Protein AF-A0A519BSH9-F1 (afdb_monomer)

Sequence (122 aa):
MEKGRSFLLLSRYLFLIILGIPNLYLFYLILTPLTVYPVLWILNSIYGANLLANNIIFVENVYTKIIPACVGGAAYYLLTILNLTTPMSIKKRIKSLIFLFSTFFAINIARIVLFVVLFTQG

Secondary structure (DSSP, 8-state):
--HHHHHHHHHHHHHHHHHHTTTTHHHHHHHHHHHHHHHHHHHHHHH--EEEGGGEEEETTEEEE--HHHHTHHHHHHHHHHHHHS---HHHHHHHHHHHHHHHHHHHHHHHHHHHHHHHH-

Foldseek 3Di:
DPVVVVVLVVVLVVVLVVLPPCPLVVLCVPQVVVQLVVLQVVQCVPFVWDQDPQQWIDGPNDTDHCDPVLSVSVVLSVQLNVLSPDDDDPVVSVVSNVVVVVVVSVVSSVVVNVVVVVVNVD

Mean predicted aligned error: 6.29 Å

pLDDT: mean 87.96, std 8.42, range [47.09, 96.44]

Radius of gyration: 18.63 Å; Cα contacts (8 Å, |Δi|>4): 88; chains: 1; bounding box: 45×19×58 Å

Structure (mmCIF, N/CA/C/O backbone):
data_AF-A0A519BSH9-F1
#
_entry.id   AF-A0A519BSH9-F1
#
loop_
_atom_site.group_PDB
_atom_site.id
_atom_site.type_symbol
_atom_site.label_atom_id
_atom_site.label_alt_id
_atom_site.label_comp_id
_atom_site.label_asym_id
_atom_site.label_entity_id
_atom_site.label_seq_id
_atom_site.pdbx_PDB_ins_code
_atom_site.Cartn_x
_atom_site.Cartn_y
_atom_site.Cartn_z
_atom_site.occupancy
_atom_site.B_iso_or_equiv
_atom_site.auth_seq_id
_atom_site.auth_comp_id
_atom_site.auth_asym_id
_atom_site.auth_atom_id
_atom_site.pdbx_PDB_model_num
ATOM 1 N N . MET A 1 1 ? -23.002 -1.505 35.691 1.00 47.09 1 MET A N 1
ATOM 2 C CA . MET A 1 1 ? -21.858 -0.886 34.976 1.00 47.09 1 MET A CA 1
ATOM 3 C C . MET A 1 1 ? -21.347 -1.780 33.832 1.00 47.09 1 MET A C 1
ATOM 5 O O . MET A 1 1 ? -20.147 -1.938 33.664 1.00 47.09 1 MET A O 1
ATOM 9 N N . GLU A 1 2 ? -22.241 -2.357 33.018 1.00 55.72 2 GLU A N 1
ATOM 10 C CA . GLU A 1 2 ? -21.877 -3.437 32.074 1.00 55.72 2 GLU A CA 1
ATOM 11 C C . GLU A 1 2 ? -22.203 -3.100 30.604 1.00 55.72 2 GLU A C 1
ATOM 13 O O . GLU A 1 2 ? -21.471 -3.478 29.693 1.00 55.72 2 GLU A O 1
ATOM 18 N N . LYS A 1 3 ? -23.231 -2.268 30.362 1.00 55.22 3 LYS A N 1
ATOM 19 C CA . LYS A 1 3 ? -23.696 -1.894 29.010 1.00 55.22 3 LYS A CA 1
ATOM 20 C C . LYS A 1 3 ? -22.629 -1.215 28.139 1.00 55.22 3 LYS A C 1
ATOM 22 O O . LYS A 1 3 ? -22.578 -1.464 26.938 1.00 55.22 3 LYS A O 1
ATOM 27 N N . GLY A 1 4 ? -21.756 -0.391 28.727 1.00 62.25 4 GLY A N 1
ATOM 28 C CA . GLY A 1 4 ? -20.739 0.356 27.975 1.00 62.25 4 GLY A CA 1
ATOM 29 C C . GLY A 1 4 ? -19.640 -0.525 27.371 1.00 62.25 4 GLY A C 1
ATOM 30 O O . GLY A 1 4 ? -19.121 -0.212 26.302 1.00 62.25 4 GLY A O 1
ATOM 31 N N . ARG A 1 5 ? -19.308 -1.654 28.014 1.00 68.44 5 ARG A N 1
ATOM 32 C CA . ARG A 1 5 ? -18.240 -2.556 27.552 1.00 68.44 5 ARG A CA 1
ATOM 33 C C . ARG A 1 5 ? -18.732 -3.461 26.425 1.00 68.44 5 ARG A C 1
ATOM 35 O O . ARG A 1 5 ? -18.038 -3.607 25.422 1.00 68.44 5 ARG A O 1
ATOM 42 N N . SER A 1 6 ? -19.954 -3.976 26.551 1.00 72.25 6 SER A N 1
ATOM 43 C CA . SER A 1 6 ? -20.598 -4.789 25.515 1.00 72.25 6 SER A CA 1
ATOM 44 C C . SER A 1 6 ? -20.875 -3.983 24.247 1.00 72.25 6 SER A C 1
ATOM 46 O O . SER A 1 6 ? -20.600 -4.469 23.156 1.00 72.25 6 SER A O 1
ATOM 48 N N . PHE A 1 7 ? -21.318 -2.725 24.368 1.00 77.44 7 PHE A N 1
ATOM 49 C CA . PHE A 1 7 ? -21.528 -1.847 23.209 1.00 77.44 7 PHE A CA 1
ATOM 50 C C . PHE A 1 7 ? -20.224 -1.544 22.451 1.00 77.44 7 PHE A C 1
ATOM 52 O O . PHE A 1 7 ? -20.199 -1.537 21.222 1.00 77.44 7 PHE A O 1
ATOM 59 N N . LEU A 1 8 ? -19.119 -1.351 23.179 1.00 76.56 8 LEU A N 1
ATOM 60 C CA . LEU A 1 8 ? -17.802 -1.083 22.596 1.00 76.56 8 LEU A CA 1
ATOM 61 C C . LEU A 1 8 ? -17.199 -2.318 21.905 1.00 76.56 8 LEU A C 1
ATOM 63 O O . LEU A 1 8 ? -16.468 -2.186 20.925 1.00 76.56 8 LEU A O 1
ATOM 67 N N . LEU A 1 9 ? -17.526 -3.520 22.386 1.00 78.31 9 LEU A N 1
ATOM 68 C CA . LEU A 1 9 ? -17.202 -4.771 21.698 1.00 78.31 9 LEU A CA 1
ATOM 69 C C . LEU A 1 9 ? -18.072 -4.956 20.450 1.00 78.31 9 LEU A C 1
ATOM 71 O O . LEU A 1 9 ? -17.540 -5.265 19.387 1.00 78.31 9 LEU A O 1
ATOM 75 N N . LEU A 1 10 ? -19.382 -4.712 20.551 1.00 82.88 10 LEU A N 1
ATOM 76 C CA . LEU A 1 10 ? -20.315 -4.873 19.434 1.00 82.88 10 LEU A CA 1
ATOM 77 C C . LEU A 1 10 ? -19.960 -3.948 18.261 1.00 82.88 10 LEU A C 1
ATOM 79 O O . LEU A 1 10 ? -19.883 -4.402 17.122 1.00 82.88 10 LEU A O 1
ATOM 83 N N . SER A 1 11 ? -19.663 -2.673 18.539 1.00 80.62 11 SER A N 1
ATOM 84 C CA . SER A 1 11 ? -19.278 -1.696 17.511 1.00 80.62 11 SER A CA 1
ATOM 85 C C . SER A 1 11 ? -17.979 -2.072 16.797 1.00 80.62 11 SER A C 1
ATOM 87 O O . SER A 1 11 ? -17.860 -1.884 15.588 1.00 80.62 11 SER A O 1
ATOM 89 N N . ARG A 1 12 ? -17.022 -2.667 17.516 1.00 78.62 12 ARG A N 1
ATOM 90 C CA . ARG A 1 12 ? -15.758 -3.157 16.956 1.00 78.62 12 ARG A CA 1
ATOM 91 C C . ARG A 1 12 ? -15.977 -4.286 15.953 1.00 78.62 12 ARG A C 1
ATOM 93 O O . ARG A 1 12 ? -15.392 -4.253 14.874 1.00 78.62 12 ARG A O 1
ATOM 100 N N . TYR A 1 13 ? -16.805 -5.269 16.300 1.00 83.31 13 TYR A N 1
ATOM 101 C CA . TYR A 1 13 ? -17.092 -6.401 15.416 1.00 83.31 13 TYR A CA 1
ATOM 102 C C . TYR A 1 13 ? -17.960 -5.993 14.223 1.00 83.31 13 TYR A C 1
ATOM 104 O O . TYR A 1 13 ? -17.663 -6.399 13.104 1.00 83.31 13 TYR A O 1
ATOM 112 N N . LEU A 1 14 ? -18.953 -5.121 14.426 1.00 84.62 14 LEU A N 1
ATOM 113 C CA . LEU A 1 14 ? -19.725 -4.518 13.332 1.00 84.62 14 LEU A CA 1
ATOM 114 C C . LEU A 1 14 ? -18.820 -3.772 12.350 1.00 84.62 14 LEU A C 1
ATOM 116 O O . LEU A 1 14 ? -18.937 -3.966 11.144 1.00 84.62 14 LEU A O 1
ATOM 120 N N . PHE A 1 15 ? -17.876 -2.974 12.854 1.00 82.62 15 PHE A N 1
ATOM 121 C CA . PHE A 1 15 ? -16.921 -2.274 12.002 1.00 82.62 15 PHE A CA 1
ATOM 122 C C . PHE A 1 15 ? -16.030 -3.242 11.213 1.00 82.62 15 PHE A C 1
ATOM 124 O O . PHE A 1 15 ? -15.793 -3.012 10.034 1.00 82.62 15 PHE A O 1
ATOM 131 N N . LEU A 1 16 ? -15.574 -4.345 11.819 1.00 81.31 16 LEU A N 1
ATOM 132 C CA . LEU A 1 16 ? -14.792 -5.373 11.120 1.00 81.31 16 LEU A CA 1
ATOM 133 C C . LEU A 1 16 ? -15.599 -6.080 10.022 1.00 81.31 16 LEU A C 1
ATOM 135 O O . LEU A 1 16 ? -15.064 -6.321 8.944 1.00 81.31 16 LEU A O 1
ATOM 139 N N . ILE A 1 17 ? -16.880 -6.367 10.267 1.00 82.12 17 ILE A N 1
ATOM 140 C CA . ILE A 1 17 ? -17.779 -6.951 9.260 1.00 82.12 17 ILE A CA 1
ATOM 141 C C . ILE A 1 17 ? -17.973 -5.968 8.104 1.00 82.12 17 ILE A C 1
ATOM 143 O O . ILE A 1 17 ? -17.785 -6.344 6.950 1.00 82.12 17 ILE A O 1
ATOM 147 N N . ILE A 1 18 ? -18.266 -4.699 8.405 1.00 81.38 18 ILE A N 1
ATOM 148 C CA . ILE A 1 18 ? -18.420 -3.647 7.391 1.00 81.38 18 ILE A CA 1
ATOM 149 C C . ILE A 1 18 ? -17.125 -3.456 6.599 1.00 81.38 18 ILE A C 1
ATOM 151 O O . ILE A 1 18 ? -17.190 -3.287 5.389 1.00 81.38 18 ILE A O 1
ATOM 155 N N . LEU A 1 19 ? -15.958 -3.531 7.245 1.00 81.19 19 LEU A N 1
ATOM 156 C CA . LEU A 1 19 ? -14.653 -3.487 6.580 1.00 81.19 19 LEU A CA 1
ATOM 157 C C . LEU A 1 19 ? -14.432 -4.708 5.667 1.00 81.19 19 LEU A C 1
ATOM 159 O O . LEU A 1 19 ? -13.746 -4.603 4.655 1.00 81.19 19 LEU A O 1
ATOM 163 N N . GLY A 1 20 ? -14.999 -5.866 6.015 1.00 76.38 20 GLY A N 1
ATOM 164 C CA . GLY A 1 20 ? -14.928 -7.096 5.225 1.00 76.38 20 GLY A CA 1
ATOM 165 C C . GLY A 1 20 ? -15.812 -7.109 3.977 1.00 76.38 20 GLY A C 1
ATOM 166 O O . GLY A 1 20 ? -15.417 -7.719 2.988 1.00 76.38 20 GLY A O 1
ATOM 167 N N . I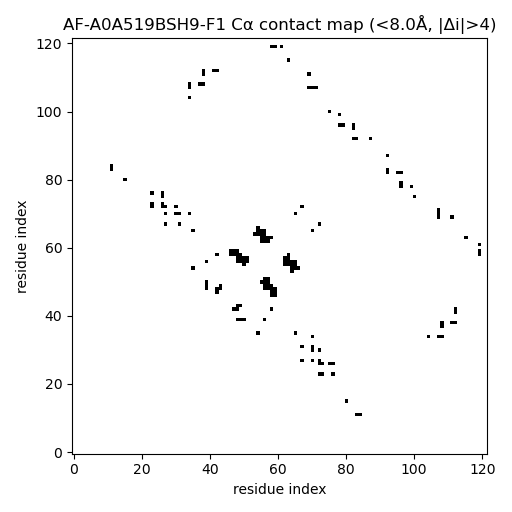LE A 1 21 ? -16.951 -6.404 3.974 1.00 78.88 21 ILE A N 1
ATOM 168 C CA . ILE A 1 21 ? -17.892 -6.358 2.832 1.00 78.88 21 ILE A CA 1
ATOM 169 C C . ILE A 1 21 ? -17.238 -5.839 1.535 1.00 78.88 21 ILE A C 1
ATOM 171 O O . ILE A 1 21 ? -17.296 -6.539 0.525 1.00 78.88 21 ILE A O 1
ATOM 175 N N . PRO A 1 22 ? -16.590 -4.658 1.515 1.00 77.38 22 PRO A N 1
ATOM 176 C CA . PRO A 1 22 ? -15.875 -4.179 0.338 1.00 77.38 22 PRO A CA 1
ATOM 177 C C . PRO A 1 22 ? -14.528 -4.895 0.131 1.00 77.38 22 PRO A C 1
ATOM 179 O O . PRO A 1 22 ? -13.860 -4.666 -0.879 1.00 77.38 22 PRO A O 1
ATOM 182 N N . ASN A 1 23 ? -14.132 -5.772 1.063 1.00 77.69 23 ASN A N 1
ATOM 183 C CA . ASN A 1 23 ? -12.936 -6.605 1.005 1.00 77.69 23 ASN A CA 1
ATOM 184 C C . ASN A 1 23 ? -11.672 -5.775 0.665 1.00 77.69 23 ASN A C 1
ATOM 186 O O . ASN A 1 23 ? -11.499 -4.633 1.098 1.00 77.69 23 ASN A O 1
ATOM 190 N N . LEU A 1 24 ? -10.777 -6.340 -0.139 1.00 85.06 24 LEU A N 1
ATOM 191 C CA . LEU A 1 24 ? -9.526 -5.742 -0.588 1.00 85.06 24 LEU A CA 1
ATOM 192 C C . LEU A 1 24 ? -9.710 -4.580 -1.575 1.00 85.06 24 LEU A C 1
ATOM 194 O O . LEU A 1 24 ? -8.746 -3.869 -1.856 1.00 85.06 24 LEU A O 1
ATOM 198 N N . TYR A 1 25 ? -10.912 -4.381 -2.127 1.00 87.38 25 TYR A N 1
ATOM 199 C CA . TYR A 1 25 ? -11.130 -3.433 -3.221 1.00 87.38 25 TYR A CA 1
ATOM 200 C C . TYR A 1 25 ? -10.805 -1.993 -2.813 1.00 87.38 25 TYR A C 1
ATOM 202 O O . TYR A 1 25 ? -10.077 -1.310 -3.529 1.00 87.38 25 TYR A O 1
ATOM 210 N N . LEU A 1 26 ? -11.257 -1.552 -1.632 1.00 85.88 26 LEU A N 1
ATOM 211 C CA . LEU A 1 26 ? -10.953 -0.206 -1.121 1.00 85.88 26 LEU A CA 1
ATOM 212 C C . LEU A 1 26 ? -9.449 0.014 -0.942 1.00 85.88 26 LEU A C 1
ATOM 214 O O . LEU A 1 26 ? -8.925 1.076 -1.277 1.00 85.88 26 LEU A O 1
ATOM 218 N N . PHE A 1 27 ? -8.753 -1.009 -0.445 1.00 88.88 27 PHE A N 1
ATOM 219 C CA . PHE A 1 27 ? -7.307 -0.971 -0.274 1.00 88.88 27 PHE A CA 1
ATOM 220 C C . PHE A 1 27 ? -6.613 -0.841 -1.626 1.00 88.88 27 PHE A C 1
ATOM 222 O O . PHE A 1 27 ? -5.766 0.031 -1.785 1.00 88.88 27 PHE A O 1
ATOM 229 N N . TYR A 1 28 ? -7.005 -1.631 -2.626 1.00 89.94 28 TYR A N 1
ATOM 230 C CA . TYR A 1 28 ? -6.427 -1.526 -3.964 1.00 89.94 28 TYR A CA 1
ATOM 231 C C . TYR A 1 28 ? -6.755 -0.207 -4.659 1.00 89.94 28 TYR A C 1
ATOM 233 O O . TYR A 1 28 ? -5.877 0.350 -5.313 1.00 89.94 28 TYR A O 1
ATOM 241 N N . LEU A 1 29 ? -7.959 0.333 -4.488 1.00 90.38 29 LEU A N 1
ATOM 242 C CA . LEU A 1 29 ? -8.352 1.604 -5.092 1.00 90.38 29 LEU A CA 1
ATOM 243 C C . LEU A 1 29 ? -7.466 2.765 -4.616 1.00 90.38 29 LEU A C 1
ATOM 245 O O . LEU A 1 29 ? -7.068 3.601 -5.423 1.00 90.38 29 LEU A O 1
ATOM 249 N N . ILE A 1 30 ? -7.112 2.792 -3.329 1.00 91.31 30 ILE A N 1
ATOM 250 C CA . ILE A 1 30 ? -6.300 3.868 -2.741 1.00 91.31 30 ILE A CA 1
ATOM 251 C C . ILE A 1 30 ? -4.798 3.584 -2.883 1.00 91.31 30 ILE A C 1
ATOM 253 O O . ILE A 1 30 ? -4.023 4.466 -3.248 1.00 91.31 30 ILE A O 1
ATOM 257 N N . LEU A 1 31 ? -4.362 2.355 -2.602 1.00 92.69 31 LEU A N 1
ATOM 258 C CA . LEU A 1 31 ? -2.938 2.022 -2.521 1.00 92.69 31 LEU A CA 1
ATOM 259 C C . LEU A 1 31 ? -2.293 1.806 -3.886 1.00 92.69 31 LEU A C 1
ATOM 261 O O . LEU A 1 31 ? -1.083 1.978 -4.003 1.00 92.69 31 LEU A O 1
ATOM 265 N N . THR A 1 32 ? -3.058 1.443 -4.918 1.00 92.25 32 THR A N 1
ATOM 266 C CA . THR A 1 32 ? -2.501 1.268 -6.268 1.00 92.25 32 THR A CA 1
ATOM 267 C C . THR A 1 32 ? -1.926 2.573 -6.811 1.00 92.25 32 THR A C 1
ATOM 269 O O . THR A 1 32 ? -0.726 2.585 -7.083 1.00 92.25 32 THR A O 1
ATOM 272 N N . PRO A 1 33 ? -2.683 3.687 -6.917 1.00 91.75 33 PRO A N 1
ATOM 273 C CA . PRO A 1 33 ? -2.101 4.946 -7.380 1.00 91.75 33 PRO A CA 1
ATOM 274 C C . PRO A 1 33 ? -0.988 5.418 -6.440 1.00 91.75 33 PRO A C 1
ATOM 276 O O . PRO A 1 33 ? 0.063 5.857 -6.903 1.00 91.75 33 PRO A O 1
ATOM 279 N N . LEU A 1 34 ? -1.167 5.234 -5.127 1.00 93.50 34 LEU A N 1
ATOM 280 C CA . LEU A 1 34 ? -0.157 5.606 -4.142 1.00 93.50 34 LEU A CA 1
ATOM 281 C C . LEU A 1 34 ? 1.137 4.794 -4.286 1.00 93.50 34 LEU A C 1
ATOM 283 O O . LEU A 1 34 ? 2.183 5.284 -3.905 1.00 93.50 34 LEU A O 1
ATOM 287 N N . THR A 1 35 ? 1.102 3.584 -4.842 1.00 94.12 35 THR A N 1
ATOM 288 C CA . THR A 1 35 ? 2.302 2.766 -5.084 1.00 94.12 35 THR A CA 1
ATOM 289 C C . THR A 1 35 ? 2.904 3.057 -6.459 1.00 94.12 35 THR A C 1
ATOM 291 O O . THR A 1 35 ? 4.120 3.180 -6.583 1.00 94.12 35 THR A O 1
ATOM 294 N N . VAL A 1 36 ? 2.069 3.194 -7.494 1.00 93.50 36 VAL A N 1
ATOM 295 C CA . VAL A 1 36 ? 2.505 3.383 -8.888 1.00 93.50 36 VAL A CA 1
ATOM 296 C C . VAL A 1 36 ? 3.245 4.707 -9.068 1.00 93.50 36 VAL A C 1
ATOM 298 O O . VAL A 1 36 ? 4.340 4.706 -9.627 1.00 93.50 36 VAL A O 1
ATOM 301 N N . TYR A 1 37 ? 2.695 5.825 -8.583 1.00 93.38 37 TYR A N 1
ATOM 302 C CA . TYR A 1 37 ? 3.300 7.140 -8.822 1.00 93.38 37 TYR A CA 1
ATOM 303 C C . TYR A 1 37 ? 4.661 7.328 -8.136 1.00 93.38 37 TYR A C 1
ATOM 305 O O . TYR A 1 37 ? 5.580 7.799 -8.803 1.00 93.38 37 TYR A O 1
ATOM 313 N N . PRO A 1 38 ? 4.862 6.943 -6.862 1.00 94.12 38 PRO A N 1
ATOM 314 C CA . PRO A 1 38 ? 6.175 7.056 -6.230 1.00 94.12 38 PRO A CA 1
ATOM 315 C C . PRO A 1 38 ? 7.217 6.134 -6.852 1.00 94.12 38 PRO A C 1
ATOM 317 O O . PRO A 1 38 ? 8.352 6.556 -7.045 1.00 94.12 38 PRO A O 1
ATOM 320 N N . VAL A 1 39 ? 6.839 4.903 -7.217 1.00 94.25 39 VAL A N 1
ATOM 321 C CA . VAL A 1 39 ? 7.747 3.993 -7.932 1.00 94.25 39 VAL A CA 1
ATOM 322 C C . VAL A 1 39 ? 8.139 4.586 -9.284 1.00 94.25 39 VAL A C 1
ATOM 324 O O . VAL A 1 39 ? 9.324 4.623 -9.604 1.00 94.25 39 VAL A O 1
ATOM 327 N N . LEU A 1 40 ? 7.171 5.096 -10.051 1.00 93.62 40 LEU A N 1
ATOM 328 C CA . LEU A 1 40 ? 7.435 5.772 -11.319 1.00 93.62 40 LEU A CA 1
ATOM 329 C C . LEU A 1 40 ? 8.360 6.974 -11.127 1.00 93.62 40 LEU A C 1
ATOM 331 O O . LEU A 1 40 ? 9.297 7.134 -11.895 1.00 93.62 40 LEU A O 1
ATOM 335 N N . TRP A 1 41 ? 8.125 7.804 -10.111 1.00 94.25 41 TRP A N 1
ATOM 336 C CA . TRP A 1 41 ? 8.955 8.974 -9.832 1.00 94.25 41 TRP A CA 1
ATOM 337 C C . TRP A 1 41 ? 10.415 8.588 -9.547 1.00 94.25 41 TRP A C 1
ATOM 339 O O . TRP A 1 41 ? 11.329 9.196 -10.108 1.00 94.25 41 TRP A O 1
ATOM 349 N N . ILE A 1 42 ? 10.639 7.538 -8.747 1.00 93.94 42 ILE A N 1
ATOM 350 C CA . ILE A 1 42 ? 11.984 7.015 -8.463 1.00 93.94 42 ILE A CA 1
ATOM 351 C C . ILE A 1 42 ? 12.629 6.463 -9.738 1.00 93.94 42 ILE A C 1
ATOM 353 O O . ILE A 1 42 ? 13.739 6.857 -10.083 1.00 93.94 42 ILE A O 1
ATOM 357 N N . LEU A 1 43 ? 11.937 5.579 -10.462 1.00 91.50 43 LEU A N 1
ATOM 358 C CA . LEU A 1 43 ? 12.486 4.939 -11.661 1.00 91.50 43 LEU A CA 1
ATOM 359 C C . LEU A 1 43 ? 12.712 5.934 -12.806 1.00 91.50 43 LEU A 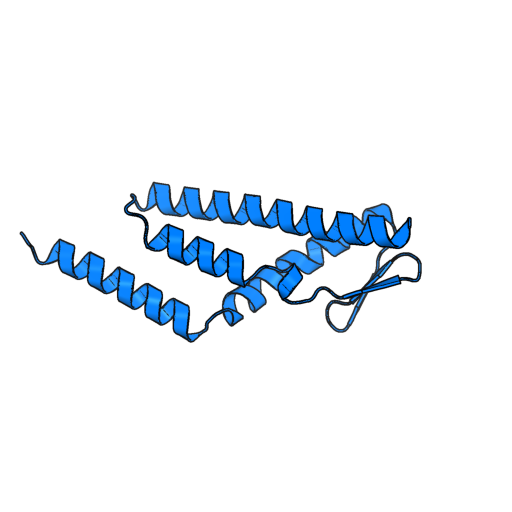C 1
ATOM 361 O O . LEU A 1 43 ? 13.683 5.800 -13.544 1.00 91.50 43 LEU A O 1
ATOM 365 N N . ASN A 1 44 ? 11.862 6.953 -12.939 1.00 93.31 44 ASN A N 1
ATOM 366 C CA . ASN A 1 44 ? 12.040 8.017 -13.924 1.00 93.31 44 ASN A CA 1
ATOM 367 C C . ASN A 1 44 ? 13.296 8.838 -13.628 1.00 93.31 44 ASN A C 1
ATOM 369 O O . ASN A 1 44 ? 14.079 9.119 -14.529 1.00 93.31 44 ASN A O 1
ATOM 373 N N . SER A 1 45 ? 13.539 9.136 -12.351 1.00 90.88 45 SER A N 1
ATOM 374 C CA . SER A 1 45 ? 14.711 9.909 -11.929 1.00 90.88 45 SER A CA 1
ATOM 375 C C . SER A 1 45 ? 16.041 9.178 -12.152 1.00 90.88 45 SER A C 1
ATOM 377 O O . SER A 1 45 ? 17.068 9.838 -12.273 1.00 90.88 45 SER A O 1
ATOM 379 N N . ILE A 1 46 ? 16.040 7.839 -12.194 1.00 89.88 46 ILE A N 1
ATOM 380 C CA . ILE A 1 46 ? 17.263 7.028 -12.335 1.00 89.88 46 ILE A CA 1
ATOM 381 C C . ILE A 1 46 ? 17.463 6.534 -13.779 1.00 89.88 46 ILE A C 1
ATOM 383 O O . ILE A 1 46 ? 18.578 6.590 -14.285 1.00 89.88 46 ILE A O 1
ATOM 387 N N . TYR A 1 47 ? 16.396 6.074 -14.441 1.00 88.56 47 TYR A N 1
ATOM 388 C CA . TYR A 1 47 ? 16.456 5.346 -15.720 1.00 88.56 47 TYR A CA 1
ATOM 389 C C . TYR A 1 47 ? 15.558 5.935 -16.823 1.00 88.56 47 TYR A C 1
ATOM 391 O O . TYR A 1 47 ? 15.390 5.321 -17.875 1.00 88.56 47 TYR A O 1
ATOM 399 N N . GLY A 1 48 ? 14.916 7.088 -16.598 1.00 89.12 48 GLY A N 1
ATOM 400 C CA . GLY A 1 48 ? 14.005 7.685 -17.586 1.00 89.12 48 GLY A CA 1
ATOM 401 C C . GLY A 1 48 ? 12.741 6.853 -17.845 1.00 89.12 48 GLY A C 1
ATOM 402 O O . GLY A 1 48 ? 12.239 6.796 -18.968 1.00 89.12 48 GLY A O 1
ATOM 403 N N . ALA A 1 49 ? 12.253 6.156 -16.815 1.00 90.56 49 ALA A N 1
ATOM 404 C CA . ALA A 1 49 ? 11.055 5.331 -16.865 1.00 90.56 49 ALA A CA 1
ATOM 405 C C . ALA A 1 49 ? 9.790 6.098 -17.286 1.00 90.56 49 ALA A C 1
ATOM 407 O O . ALA A 1 49 ? 9.498 7.179 -16.774 1.00 90.56 49 ALA A O 1
ATOM 408 N N . ASN A 1 50 ? 8.972 5.466 -18.130 1.00 90.38 50 ASN A N 1
ATOM 409 C CA . ASN A 1 50 ? 7.691 6.007 -18.583 1.00 90.38 50 ASN A CA 1
ATOM 410 C C . ASN A 1 50 ? 6.516 5.134 -18.136 1.00 90.38 50 ASN A C 1
ATOM 412 O O . ASN A 1 50 ? 6.599 3.904 -18.136 1.00 90.38 50 ASN A O 1
ATOM 416 N N . LEU A 1 51 ? 5.399 5.772 -17.782 1.00 90.81 51 LEU A N 1
ATOM 417 C CA . LEU A 1 51 ? 4.156 5.075 -17.463 1.00 90.81 51 LEU A CA 1
ATOM 418 C C . LEU A 1 51 ? 3.347 4.849 -18.739 1.00 90.81 51 LEU A C 1
ATOM 420 O O . LEU A 1 51 ? 2.899 5.791 -19.388 1.00 90.81 51 LEU A O 1
ATOM 424 N N . LEU A 1 52 ? 3.136 3.583 -19.063 1.00 89.56 52 LEU A N 1
ATOM 425 C CA . LEU A 1 52 ? 2.207 3.123 -20.081 1.00 89.56 52 LEU A CA 1
ATOM 426 C C . LEU A 1 52 ? 0.842 2.818 -19.445 1.00 89.56 52 LEU A C 1
ATOM 428 O O . LEU A 1 52 ? 0.677 2.780 -18.221 1.00 89.56 52 LEU A O 1
ATOM 432 N N . ALA A 1 53 ? -0.163 2.577 -20.286 1.00 86.25 53 ALA A N 1
ATOM 433 C CA . ALA A 1 53 ? -1.502 2.231 -19.824 1.00 86.25 53 ALA A CA 1
ATOM 434 C C . ALA A 1 53 ? -1.495 1.000 -18.893 1.00 86.25 53 ALA A C 1
ATOM 436 O O . ALA A 1 53 ? -0.678 0.089 -19.026 1.00 86.25 53 ALA A O 1
ATOM 437 N N . ASN A 1 54 ? -2.470 0.947 -17.982 1.00 84.25 54 ASN A N 1
ATOM 438 C CA . ASN A 1 54 ? -2.743 -0.224 -17.143 1.00 84.25 54 ASN A CA 1
ATOM 439 C C . ASN A 1 54 ? -1.618 -0.592 -16.142 1.00 84.25 54 ASN A C 1
ATOM 441 O O . ASN A 1 54 ? -1.359 -1.774 -15.902 1.00 84.25 54 ASN A O 1
ATOM 445 N N . ASN A 1 55 ? -0.975 0.422 -15.543 1.00 89.50 55 ASN A N 1
ATOM 446 C CA . ASN A 1 55 ? 0.104 0.293 -14.547 1.00 89.50 55 ASN A CA 1
ATOM 447 C C . ASN A 1 55 ? 1.348 -0.449 -15.066 1.00 89.50 55 ASN A C 1
ATOM 449 O O . ASN A 1 55 ? 2.010 -1.175 -14.316 1.00 89.50 55 ASN A O 1
ATOM 453 N N . ILE A 1 56 ? 1.642 -0.292 -16.356 1.00 89.44 56 ILE A N 1
ATOM 454 C CA . ILE A 1 56 ? 2.851 -0.820 -16.984 1.00 89.44 56 ILE A CA 1
ATOM 455 C C . ILE A 1 56 ? 3.897 0.294 -16.982 1.00 89.44 56 ILE A C 1
ATOM 457 O O . ILE A 1 56 ? 3.630 1.400 -17.436 1.00 89.44 56 ILE A O 1
ATOM 461 N N . ILE A 1 57 ? 5.082 0.010 -16.464 1.00 89.69 57 ILE A N 1
ATOM 462 C CA . ILE A 1 57 ? 6.230 0.910 -16.446 1.00 89.69 57 ILE A CA 1
ATOM 463 C C . ILE A 1 57 ? 7.230 0.393 -17.478 1.00 89.69 57 ILE A C 1
ATOM 465 O O . ILE A 1 57 ? 7.601 -0.781 -17.447 1.00 89.69 57 ILE A O 1
ATOM 469 N N . PHE A 1 58 ? 7.640 1.262 -18.396 1.00 89.81 58 PHE A N 1
ATOM 470 C CA . PHE A 1 58 ? 8.672 0.982 -19.386 1.00 89.81 58 PHE A CA 1
ATOM 471 C C . PHE A 1 58 ? 10.004 1.568 -18.923 1.00 89.81 58 PHE A C 1
ATOM 473 O O . PHE A 1 58 ? 10.089 2.778 -18.700 1.00 89.81 58 PHE A O 1
ATOM 480 N N . VAL A 1 59 ? 11.016 0.713 -18.767 1.00 89.19 59 VAL A N 1
ATOM 481 C CA . VAL A 1 59 ? 12.366 1.071 -18.302 1.00 89.19 59 VAL A CA 1
ATOM 482 C C . VAL A 1 59 ? 13.378 0.330 -19.164 1.00 89.19 59 VAL A C 1
ATOM 484 O O . VAL A 1 59 ? 13.313 -0.889 -19.220 1.00 89.19 59 VAL A O 1
ATOM 487 N N . GLU A 1 60 ? 14.280 1.039 -19.849 1.00 84.19 60 GLU A N 1
ATOM 488 C CA . GLU A 1 60 ? 15.416 0.444 -20.587 1.00 84.19 60 GLU A CA 1
ATOM 489 C C . GLU A 1 60 ? 15.063 -0.792 -21.451 1.00 84.19 60 GLU A C 1
ATOM 491 O O . GLU A 1 60 ? 15.745 -1.810 -21.419 1.00 84.19 60 GLU A O 1
ATOM 496 N N . ASN A 1 61 ? 13.988 -0.712 -22.248 1.00 83.88 61 ASN A N 1
ATOM 497 C CA . ASN A 1 61 ? 13.459 -1.799 -23.100 1.00 83.88 61 ASN A CA 1
A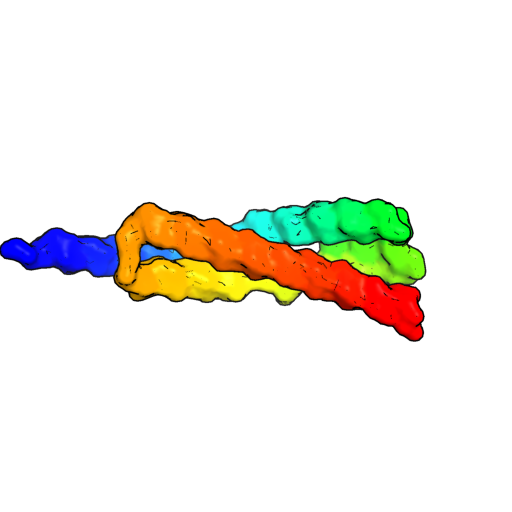TOM 498 C C . ASN A 1 61 ? 12.746 -2.956 -22.375 1.00 83.88 61 ASN A C 1
ATOM 500 O O . ASN A 1 61 ? 12.336 -3.924 -23.017 1.00 83.88 61 ASN A O 1
ATOM 504 N N . VAL A 1 62 ? 12.510 -2.834 -21.071 1.00 86.56 62 VAL A N 1
ATOM 505 C CA . VAL A 1 62 ? 11.744 -3.788 -20.266 1.00 86.56 62 VAL A CA 1
ATOM 506 C C . VAL A 1 62 ? 10.366 -3.229 -19.917 1.00 86.56 62 VAL A C 1
ATOM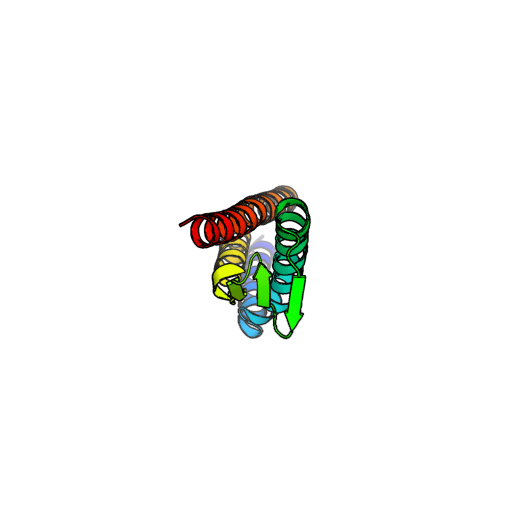 508 O O . VAL A 1 62 ? 10.211 -2.069 -19.531 1.00 86.56 62 VAL A O 1
ATOM 511 N N . TYR A 1 63 ? 9.355 -4.097 -19.978 1.00 89.50 63 TYR A N 1
ATOM 512 C CA . TYR A 1 63 ? 8.004 -3.815 -19.499 1.00 89.50 63 TYR A CA 1
ATOM 513 C C . TYR A 1 63 ? 7.784 -4.432 -18.115 1.00 89.50 63 TYR A C 1
ATOM 515 O O . TYR A 1 63 ? 7.703 -5.651 -17.977 1.00 89.50 63 TYR A O 1
ATOM 523 N N . THR A 1 64 ? 7.612 -3.594 -17.092 1.00 88.88 64 THR A N 1
ATOM 524 C CA . THR A 1 64 ? 7.271 -4.036 -15.732 1.00 88.88 64 THR A CA 1
ATOM 525 C C . THR A 1 64 ? 5.836 -3.657 -15.396 1.00 88.88 64 THR A C 1
ATOM 527 O O . THR A 1 64 ? 5.490 -2.481 -15.362 1.00 88.88 64 THR A O 1
ATOM 530 N N . LYS A 1 65 ? 4.982 -4.635 -15.088 1.00 90.69 65 LYS A N 1
ATOM 531 C CA . LYS A 1 65 ? 3.594 -4.378 -14.679 1.00 90.69 65 LYS A CA 1
ATOM 532 C C . LYS A 1 65 ? 3.445 -4.420 -13.161 1.00 90.69 65 LYS A C 1
ATOM 534 O O . LYS A 1 65 ? 3.736 -5.442 -12.541 1.00 90.69 65 LYS A O 1
ATOM 539 N N . ILE A 1 66 ? 2.905 -3.356 -12.563 1.00 91.06 66 ILE A N 1
ATOM 540 C CA . ILE A 1 66 ? 2.529 -3.361 -11.143 1.00 91.06 66 ILE A CA 1
ATOM 541 C C . ILE A 1 66 ? 1.219 -4.141 -10.988 1.00 91.06 66 ILE A C 1
ATOM 543 O O . ILE A 1 66 ? 0.135 -3.666 -11.327 1.00 91.06 66 ILE A O 1
ATOM 547 N N . ILE A 1 67 ? 1.331 -5.369 -10.480 1.00 91.44 67 ILE A N 1
ATOM 548 C CA . ILE A 1 67 ? 0.194 -6.252 -10.189 1.00 91.44 67 ILE A CA 1
ATOM 549 C C . ILE A 1 67 ? -0.339 -6.032 -8.759 1.00 91.44 67 ILE A C 1
ATOM 551 O O . ILE A 1 67 ? 0.381 -5.500 -7.911 1.00 91.44 67 ILE A O 1
ATOM 555 N N . PRO A 1 68 ? -1.564 -6.488 -8.425 1.00 89.38 68 PRO A N 1
ATOM 556 C CA . PRO A 1 68 ? -2.121 -6.347 -7.074 1.00 89.38 68 PRO A CA 1
ATOM 557 C C . PRO A 1 68 ? -1.233 -6.926 -5.959 1.00 89.38 68 PRO A C 1
ATOM 559 O O . PRO A 1 68 ? -1.208 -6.402 -4.846 1.00 89.38 68 PRO A O 1
ATOM 562 N N . ALA A 1 69 ? -0.446 -7.968 -6.241 1.00 88.31 69 ALA A N 1
ATOM 563 C CA . ALA A 1 69 ? 0.520 -8.497 -5.277 1.00 88.31 69 ALA A CA 1
ATOM 564 C C . ALA A 1 69 ? 1.601 -7.462 -4.904 1.00 88.31 69 ALA A C 1
ATOM 566 O O . ALA A 1 69 ? 2.011 -7.391 -3.747 1.00 88.31 69 ALA A O 1
ATOM 567 N N . CYS A 1 70 ? 2.010 -6.607 -5.848 1.00 91.00 70 CYS A N 1
ATOM 568 C CA . CYS A 1 70 ? 3.002 -5.563 -5.608 1.00 91.00 70 CYS A CA 1
ATOM 569 C C . CYS A 1 70 ? 2.466 -4.447 -4.701 1.00 91.00 70 CYS A C 1
ATOM 571 O O . CYS A 1 70 ? 3.207 -3.904 -3.887 1.00 91.00 70 CYS A O 1
ATOM 573 N N . VAL A 1 71 ? 1.179 -4.123 -4.810 1.00 92.00 71 VAL A N 1
A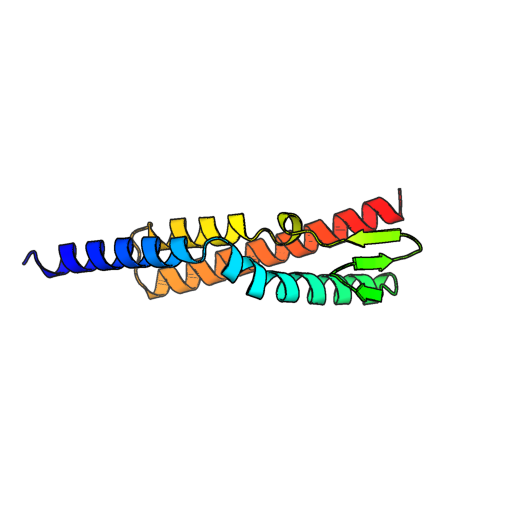TOM 574 C CA . VAL A 1 71 ? 0.528 -3.099 -3.977 1.00 92.00 71 VAL A CA 1
ATOM 575 C C . VAL A 1 71 ? 0.363 -3.580 -2.528 1.00 92.00 71 VAL A C 1
ATOM 577 O O . VAL A 1 71 ? 0.297 -2.778 -1.602 1.00 92.00 71 VAL A O 1
ATOM 580 N N . GLY A 1 72 ? 0.298 -4.898 -2.308 1.00 90.62 72 GLY A N 1
ATOM 581 C CA . GLY A 1 72 ? 0.242 -5.470 -0.962 1.00 90.62 72 GLY A CA 1
ATOM 582 C C . GLY A 1 72 ? -1.068 -5.192 -0.217 1.00 90.62 72 GLY A C 1
ATOM 583 O O . GLY A 1 72 ? -1.083 -5.231 1.012 1.00 90.62 72 GLY A O 1
ATOM 584 N N . GLY A 1 73 ? -2.172 -4.927 -0.930 1.00 90.69 73 GLY A N 1
ATOM 585 C CA . GLY A 1 73 ? -3.468 -4.554 -0.337 1.00 90.69 73 GLY A CA 1
ATOM 586 C C . GLY A 1 73 ? -3.950 -5.503 0.771 1.00 90.69 73 GLY A C 1
ATOM 587 O O . GLY A 1 73 ? -4.445 -5.044 1.797 1.00 90.69 73 GLY A O 1
ATOM 588 N N . ALA A 1 74 ? -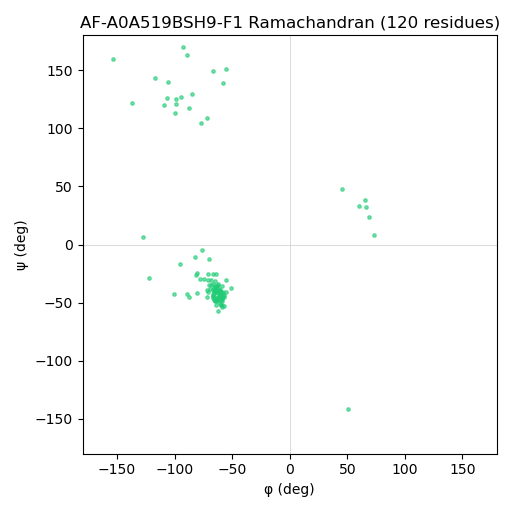3.710 -6.811 0.626 1.00 90.19 74 ALA A N 1
ATOM 589 C CA . ALA A 1 74 ? -4.049 -7.811 1.643 1.00 90.19 74 ALA A CA 1
ATOM 590 C C . ALA A 1 74 ? -3.277 -7.658 2.956 1.00 90.19 74 ALA A C 1
ATOM 592 O O . ALA A 1 74 ? -3.841 -7.862 4.030 1.00 90.19 74 ALA A O 1
ATOM 593 N N . ALA A 1 75 ? -2.013 -7.249 2.892 1.00 92.25 75 ALA A N 1
ATOM 594 C CA . ALA A 1 75 ? -1.225 -7.002 4.088 1.00 92.25 75 ALA A CA 1
ATOM 595 C C . ALA A 1 75 ? -1.698 -5.734 4.811 1.00 92.25 75 ALA A C 1
ATOM 597 O O . ALA A 1 75 ? -1.855 -5.764 6.027 1.00 92.25 75 ALA A O 1
ATOM 598 N N . TYR A 1 76 ? -2.019 -4.653 4.091 1.00 92.94 76 TYR A N 1
ATOM 599 C CA . TYR A 1 76 ? -2.621 -3.464 4.709 1.00 92.94 76 TYR A CA 1
ATOM 600 C C . TYR A 1 76 ? -3.961 -3.776 5.376 1.00 92.94 76 TYR A C 1
ATOM 602 O O . TYR A 1 76 ? -4.198 -3.341 6.502 1.00 92.94 76 TYR A O 1
ATOM 610 N N . TYR A 1 77 ? -4.799 -4.579 4.719 1.00 90.75 77 TYR A N 1
ATOM 611 C CA . TYR A 1 77 ? -6.056 -5.055 5.290 1.00 90.75 77 TYR A CA 1
ATOM 612 C C . TYR A 1 77 ? -5.830 -5.842 6.590 1.00 90.75 77 TYR A C 1
ATOM 614 O O . TYR A 1 77 ? -6.439 -5.537 7.620 1.00 90.75 77 TYR A O 1
ATOM 622 N N . LEU A 1 78 ? -4.894 -6.796 6.580 1.00 90.75 78 LEU A N 1
ATOM 623 C CA . LEU A 1 78 ? -4.528 -7.575 7.763 1.00 90.75 78 LEU A CA 1
ATOM 624 C C . LEU A 1 78 ? -3.998 -6.682 8.895 1.00 90.75 78 LEU A C 1
ATOM 626 O O . LEU A 1 78 ? -4.422 -6.829 10.041 1.00 90.75 78 LEU A O 1
ATOM 630 N N . LEU A 1 79 ? -3.119 -5.726 8.584 1.00 92.31 79 LEU A N 1
ATOM 631 C CA . LEU A 1 79 ? -2.588 -4.768 9.555 1.00 92.31 79 LEU A CA 1
ATOM 632 C C . LEU A 1 79 ? -3.709 -3.937 10.183 1.00 92.31 79 LEU A C 1
ATOM 634 O O . LEU A 1 79 ? -3.713 -3.751 11.399 1.00 92.31 79 LEU A O 1
ATOM 638 N N . THR A 1 80 ? -4.688 -3.485 9.394 1.00 91.12 80 THR A N 1
ATOM 639 C CA . THR A 1 80 ? -5.868 -2.781 9.909 1.00 91.12 80 THR A CA 1
ATOM 640 C C . THR A 1 80 ? -6.678 -3.657 10.854 1.00 91.12 80 THR A C 1
ATOM 642 O O . THR A 1 80 ? -7.015 -3.196 11.947 1.00 91.12 80 THR A O 1
ATOM 645 N N . ILE A 1 81 ? -6.953 -4.912 10.486 1.00 89.94 81 ILE A N 1
ATOM 646 C CA . ILE A 1 81 ? -7.685 -5.843 11.354 1.00 89.94 81 ILE A CA 1
ATOM 647 C C . ILE A 1 81 ? -6.935 -6.046 12.668 1.00 89.94 81 ILE A C 1
ATOM 649 O O . ILE A 1 81 ? -7.525 -5.838 13.725 1.00 89.94 81 ILE A O 1
ATOM 653 N N . LEU A 1 82 ? -5.646 -6.393 12.622 1.00 90.38 82 LEU A N 1
ATOM 654 C CA . LEU A 1 82 ? -4.826 -6.630 13.816 1.00 90.38 82 LEU A CA 1
ATOM 655 C C . LEU A 1 82 ? -4.779 -5.399 14.730 1.00 90.38 82 LEU A C 1
ATOM 657 O O . LEU A 1 82 ? -4.888 -5.500 15.956 1.00 90.38 82 LEU A O 1
ATOM 661 N N . ASN A 1 83 ? -4.670 -4.209 14.139 1.00 92.56 83 ASN A N 1
ATOM 662 C CA . ASN A 1 83 ? -4.672 -2.964 14.892 1.00 92.56 83 ASN A CA 1
ATOM 663 C C . ASN A 1 83 ? -6.034 -2.711 15.554 1.00 92.56 83 ASN A C 1
ATOM 665 O O . ASN A 1 83 ? -6.120 -2.333 16.724 1.00 92.56 83 ASN A O 1
ATOM 669 N N . LEU A 1 84 ? -7.120 -2.969 14.828 1.00 88.81 84 LEU A N 1
ATOM 670 C CA . LEU A 1 84 ? -8.468 -2.816 15.350 1.00 88.81 84 LEU A CA 1
ATOM 671 C C . LEU A 1 84 ? -8.784 -3.849 16.423 1.00 88.81 84 LEU A C 1
ATOM 673 O O . LEU A 1 84 ? -9.461 -3.461 17.371 1.00 88.81 84 LEU A O 1
ATOM 677 N N . THR A 1 85 ? -8.286 -5.090 16.333 1.00 88.12 85 THR A N 1
ATOM 678 C CA . THR A 1 85 ? -8.504 -6.203 17.287 1.00 88.12 85 THR A CA 1
ATOM 679 C C . THR A 1 85 ? -7.583 -6.178 18.512 1.00 88.12 85 THR A C 1
ATOM 681 O O . THR A 1 85 ? -7.917 -6.773 19.543 1.00 88.12 85 THR A O 1
ATOM 684 N N . THR A 1 86 ? -6.558 -5.326 18.524 1.00 89.00 8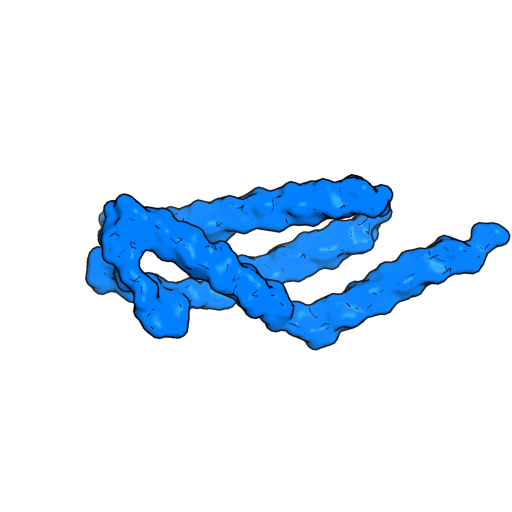6 THR A N 1
ATOM 685 C CA . THR A 1 86 ? -5.705 -5.099 19.703 1.00 89.00 86 THR A CA 1
ATOM 686 C C . THR A 1 86 ? -6.304 -4.059 20.676 1.00 89.00 86 THR A C 1
ATOM 688 O O . THR A 1 86 ? -6.724 -2.975 20.248 1.00 89.00 86 THR A O 1
ATOM 691 N N . PRO A 1 87 ? -6.403 -4.352 21.991 1.00 88.25 87 PRO A N 1
ATOM 692 C CA . PRO A 1 87 ? -6.919 -3.405 22.979 1.00 88.25 87 PRO A CA 1
ATOM 693 C C . PRO A 1 87 ? -5.911 -2.273 23.231 1.00 88.25 87 PRO A C 1
ATOM 695 O O . PRO A 1 87 ? -4.873 -2.461 23.855 1.00 88.25 87 PRO A O 1
ATOM 698 N N . MET A 1 88 ? -6.224 -1.069 22.752 1.00 90.50 88 MET A N 1
ATOM 699 C CA . MET A 1 88 ? -5.397 0.124 22.951 1.00 90.50 88 MET A CA 1
ATOM 700 C C . MET A 1 88 ? -6.227 1.407 22.903 1.00 90.50 88 MET A C 1
ATOM 702 O O . MET A 1 88 ? -7.327 1.432 22.345 1.00 90.50 88 MET A O 1
ATOM 706 N N . SER A 1 89 ? -5.686 2.488 23.471 1.00 91.62 89 SER A N 1
ATOM 707 C CA . SER A 1 89 ? -6.314 3.808 23.409 1.00 91.62 89 SER A CA 1
ATOM 708 C C . SER A 1 89 ? -6.333 4.352 21.977 1.00 91.62 89 SER A C 1
ATOM 710 O O . SER A 1 89 ? -5.423 4.094 21.189 1.00 91.62 89 SER A O 1
ATOM 712 N N . ILE A 1 90 ? -7.350 5.151 21.640 1.00 87.88 90 ILE A N 1
ATOM 713 C CA . ILE A 1 90 ? -7.567 5.692 20.283 1.00 87.88 90 ILE A CA 1
ATOM 714 C C . ILE A 1 90 ? -6.334 6.452 19.767 1.00 87.88 90 ILE A C 1
ATOM 716 O O . ILE A 1 90 ? -5.921 6.264 18.625 1.00 87.88 90 ILE A O 1
ATOM 720 N N . LYS A 1 91 ? -5.679 7.240 20.632 1.00 92.88 91 LYS A N 1
ATOM 721 C CA . LYS A 1 91 ? -4.441 7.959 20.286 1.00 92.88 91 LYS A CA 1
ATOM 722 C C . LYS A 1 91 ? -3.304 7.004 19.902 1.00 92.88 91 LYS A C 1
ATOM 724 O O . LYS A 1 91 ? -2.592 7.265 18.938 1.00 92.88 91 LYS A O 1
ATOM 729 N N . LYS A 1 92 ? -3.129 5.901 20.644 1.00 93.88 92 LYS A N 1
ATOM 730 C CA . LYS A 1 92 ? -2.111 4.880 20.340 1.00 93.88 92 LYS A CA 1
ATOM 731 C C . LYS A 1 92 ? -2.459 4.110 19.064 1.00 93.88 92 LYS A C 1
ATOM 733 O O . LYS A 1 92 ? -1.566 3.873 18.261 1.00 93.88 92 LYS A O 1
ATOM 738 N N . ARG A 1 93 ? -3.743 3.812 18.843 1.00 92.81 93 ARG A N 1
ATOM 739 C CA . ARG A 1 93 ? -4.254 3.151 17.631 1.00 92.81 93 ARG A CA 1
ATOM 740 C C . ARG A 1 93 ? -3.894 3.914 16.365 1.00 92.81 93 ARG A C 1
ATOM 742 O O . ARG A 1 93 ? -3.272 3.353 15.475 1.00 92.81 93 ARG A O 1
ATOM 749 N N . ILE A 1 94 ? -4.222 5.205 16.314 1.00 93.62 94 ILE A N 1
ATOM 750 C CA . ILE A 1 94 ? -3.943 6.039 15.137 1.00 93.62 94 ILE A CA 1
ATOM 751 C C . ILE A 1 94 ? -2.433 6.122 14.881 1.00 93.62 94 ILE A C 1
ATOM 753 O O . ILE A 1 94 ? -1.995 5.893 13.759 1.00 93.62 94 ILE A O 1
ATOM 757 N N . LYS A 1 95 ? -1.623 6.364 15.924 1.00 96.00 95 LYS A N 1
ATOM 758 C CA . LYS A 1 95 ? -0.154 6.380 15.796 1.00 96.00 95 LYS A CA 1
ATOM 759 C C . LYS A 1 95 ? 0.398 5.046 15.289 1.00 96.00 95 LYS A C 1
ATOM 761 O O . LYS A 1 95 ? 1.283 5.037 14.443 1.00 96.00 95 LYS A O 1
ATOM 766 N N . SER A 1 96 ? -0.133 3.934 15.793 1.00 96.00 96 SER A N 1
ATOM 767 C CA . SER A 1 96 ? 0.275 2.592 15.388 1.00 96.00 96 SER A CA 1
ATOM 768 C C . SER A 1 96 ? -0.104 2.292 13.936 1.00 96.00 96 SER A C 1
ATOM 770 O O . SER A 1 96 ? 0.743 1.802 13.198 1.00 96.00 96 SER A O 1
ATOM 772 N N . LEU A 1 97 ? -1.320 2.639 13.497 1.00 95.19 97 LEU A N 1
ATOM 773 C CA . LEU A 1 97 ? -1.730 2.494 12.096 1.00 95.19 97 LEU A CA 1
ATOM 774 C C . LEU A 1 97 ? -0.845 3.307 11.159 1.00 95.19 97 LEU A C 1
ATOM 776 O O . LEU A 1 97 ? -0.360 2.757 10.178 1.00 95.19 97 LEU A O 1
ATOM 780 N N . ILE A 1 98 ? -0.602 4.581 11.480 1.00 96.12 98 ILE A N 1
ATOM 781 C CA . ILE A 1 98 ? 0.263 5.450 10.673 1.00 96.12 98 ILE A CA 1
ATOM 782 C C . ILE A 1 98 ? 1.665 4.851 10.577 1.00 96.12 98 ILE A C 1
ATOM 784 O O . ILE A 1 98 ? 2.204 4.745 9.483 1.00 96.12 98 ILE A O 1
ATOM 788 N N . PHE A 1 99 ? 2.238 4.411 11.700 1.00 96.44 99 PHE A N 1
ATOM 789 C CA . PHE A 1 99 ? 3.556 3.782 11.706 1.00 96.44 99 PHE A CA 1
ATOM 790 C C . PHE A 1 99 ? 3.596 2.527 10.822 1.00 96.44 99 PHE A C 1
ATOM 792 O O . PHE A 1 99 ? 4.422 2.443 9.919 1.00 96.44 99 PHE A O 1
ATOM 799 N N . LEU A 1 100 ? 2.666 1.586 11.022 1.00 95.69 100 LEU A N 1
ATOM 800 C CA . LEU A 1 100 ? 2.604 0.340 10.252 1.00 95.69 100 LEU A CA 1
ATOM 801 C C . LEU A 1 100 ? 2.419 0.600 8.754 1.00 95.69 100 LEU A C 1
ATOM 803 O O . LEU A 1 100 ? 3.105 -0.009 7.936 1.00 95.69 100 LEU A O 1
ATOM 807 N N . PHE A 1 101 ? 1.512 1.510 8.398 1.00 95.31 101 PHE A N 1
ATOM 808 C CA . PHE A 1 101 ? 1.211 1.823 7.006 1.00 95.31 101 PHE A CA 1
ATOM 809 C C . PHE A 1 101 ? 2.403 2.486 6.324 1.00 95.31 101 PHE A C 1
ATOM 811 O O . PHE A 1 101 ? 2.778 2.057 5.235 1.00 95.31 101 PHE A O 1
ATOM 818 N N . SER A 1 102 ? 3.025 3.473 6.970 1.00 95.12 102 SER A N 1
ATOM 819 C CA . SER A 1 102 ? 4.189 4.180 6.431 1.00 95.12 102 SER A CA 1
ATOM 820 C C . SER A 1 102 ? 5.397 3.260 6.273 1.00 95.12 102 SER A C 1
ATOM 822 O O . SER A 1 102 ? 6.029 3.256 5.218 1.00 95.12 102 SER A O 1
ATOM 824 N N . THR A 1 103 ? 5.705 2.441 7.282 1.00 96.12 103 THR A N 1
ATOM 825 C CA . THR A 1 103 ? 6.833 1.502 7.212 1.00 96.12 103 THR A CA 1
ATOM 826 C C . THR A 1 103 ? 6.607 0.450 6.134 1.00 96.12 103 THR A C 1
ATOM 828 O O . THR A 1 103 ? 7.487 0.221 5.306 1.00 96.12 103 THR A O 1
ATOM 831 N N . PHE A 1 104 ? 5.421 -0.163 6.095 1.00 95.19 104 PHE A N 1
ATOM 832 C CA . PHE A 1 104 ? 5.118 -1.165 5.077 1.00 95.19 104 PHE A CA 1
ATOM 833 C C . PHE A 1 104 ? 5.116 -0.552 3.671 1.00 95.19 104 PHE A C 1
ATOM 835 O O . PHE A 1 104 ? 5.610 -1.171 2.732 1.00 95.19 104 PHE A O 1
ATOM 842 N N . PHE A 1 105 ? 4.643 0.685 3.524 1.00 95.06 105 PHE A N 1
ATOM 843 C CA . PHE A 1 105 ? 4.675 1.411 2.256 1.00 95.06 105 PHE A CA 1
ATOM 844 C C . PHE A 1 105 ? 6.095 1.657 1.750 1.00 95.06 105 PHE A C 1
ATOM 846 O O . PHE A 1 105 ? 6.402 1.314 0.608 1.00 95.06 105 PHE A O 1
ATOM 853 N N . ALA A 1 106 ? 6.979 2.162 2.612 1.00 95.44 106 AL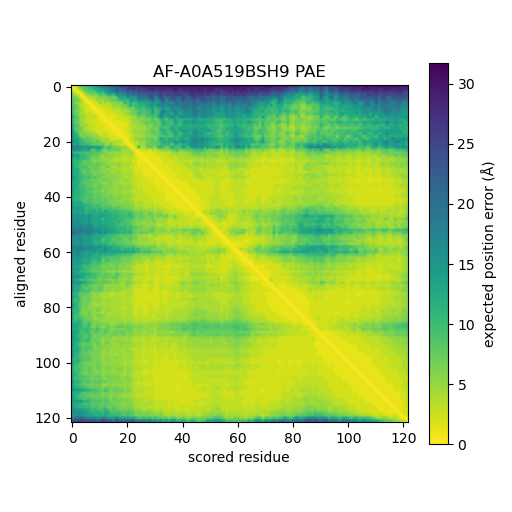A A N 1
ATOM 854 C CA . ALA A 1 106 ? 8.381 2.376 2.266 1.00 95.44 106 ALA A CA 1
ATOM 855 C C . ALA A 1 106 ? 9.062 1.069 1.823 1.00 95.44 106 ALA A C 1
ATOM 857 O O . ALA A 1 106 ? 9.736 1.039 0.794 1.00 95.44 106 ALA A O 1
ATOM 858 N N . ILE A 1 107 ? 8.820 -0.032 2.546 1.00 95.62 107 ILE A N 1
ATOM 859 C CA . ILE A 1 107 ? 9.356 -1.355 2.196 1.00 95.62 107 ILE A CA 1
ATOM 860 C C . ILE A 1 107 ? 8.794 -1.849 0.853 1.00 95.62 107 ILE A C 1
ATOM 862 O O . ILE A 1 107 ? 9.546 -2.391 0.045 1.00 95.62 107 ILE A O 1
ATOM 866 N N . ASN A 1 108 ? 7.498 -1.655 0.575 1.00 94.69 108 ASN A N 1
ATOM 867 C CA . ASN A 1 108 ? 6.904 -2.072 -0.702 1.00 94.69 108 ASN A CA 1
ATOM 868 C C . ASN A 1 108 ? 7.484 -1.302 -1.891 1.00 94.69 108 ASN A C 1
ATOM 870 O O . ASN A 1 108 ? 7.778 -1.928 -2.910 1.00 94.69 108 ASN A O 1
ATOM 874 N N . ILE A 1 109 ? 7.683 0.014 -1.764 1.00 94.88 109 ILE A N 1
ATOM 875 C CA . ILE A 1 109 ? 8.342 0.816 -2.804 1.00 94.88 109 ILE A CA 1
ATOM 876 C C . ILE A 1 109 ? 9.764 0.305 -3.031 1.00 94.88 109 ILE A C 1
ATOM 878 O O . ILE A 1 109 ? 10.119 -0.005 -4.168 1.00 94.88 109 ILE A O 1
ATOM 882 N N . ALA A 1 110 ? 10.549 0.157 -1.958 1.00 95.56 110 ALA A N 1
ATOM 883 C CA . ALA A 1 110 ? 11.926 -0.322 -2.045 1.00 95.56 110 ALA A CA 1
ATOM 884 C C . ALA A 1 110 ? 12.009 -1.694 -2.729 1.00 95.56 110 ALA A C 1
ATOM 886 O O . ALA A 1 110 ? 12.832 -1.884 -3.620 1.00 95.56 110 ALA A O 1
ATOM 887 N N . ARG A 1 111 ? 11.106 -2.625 -2.387 1.00 94.19 111 ARG A N 1
ATOM 888 C CA . ARG A 1 111 ? 11.019 -3.947 -3.026 1.00 94.19 111 ARG A CA 1
ATOM 889 C C . ARG A 1 111 ? 10.771 -3.842 -4.533 1.00 94.19 111 ARG A C 1
ATOM 891 O O . ARG A 1 111 ? 11.414 -4.554 -5.294 1.00 94.19 111 ARG A O 1
ATOM 898 N N . ILE A 1 112 ? 9.830 -3.000 -4.971 1.00 93.06 112 ILE A N 1
ATOM 899 C CA . ILE A 1 112 ? 9.508 -2.864 -6.405 1.00 93.06 112 ILE A CA 1
ATOM 900 C C . ILE A 1 112 ? 10.697 -2.277 -7.161 1.00 93.06 112 ILE A C 1
ATOM 902 O O . ILE A 1 112 ? 11.086 -2.829 -8.185 1.00 93.06 112 ILE A O 1
ATOM 906 N N . VAL A 1 113 ? 11.287 -1.199 -6.642 1.00 93.12 113 VAL A N 1
ATOM 907 C CA . VAL A 1 113 ? 12.456 -0.561 -7.262 1.00 93.12 113 VAL A CA 1
ATOM 908 C C . VAL A 1 113 ? 13.611 -1.554 -7.361 1.00 93.12 113 VAL A C 1
ATOM 910 O O . VAL A 1 113 ? 14.182 -1.710 -8.434 1.00 93.12 113 VAL A O 1
ATOM 913 N N . LEU A 1 114 ? 13.900 -2.286 -6.284 1.00 93.44 114 LEU A N 1
ATOM 914 C CA . LEU A 1 114 ? 14.958 -3.294 -6.261 1.00 93.44 114 LEU A CA 1
ATOM 915 C C . LEU A 1 114 ? 14.722 -4.409 -7.288 1.00 93.44 114 LEU A C 1
ATOM 917 O O . LEU A 1 114 ? 15.656 -4.788 -7.984 1.00 93.44 114 LEU A O 1
ATOM 921 N N . PHE A 1 115 ? 13.491 -4.907 -7.433 1.00 91.56 115 PHE A N 1
ATOM 922 C CA . PHE A 1 115 ? 13.183 -5.914 -8.454 1.00 91.56 115 PHE A CA 1
ATOM 923 C C . PHE A 1 115 ? 13.328 -5.388 -9.880 1.00 91.56 115 PHE A C 1
ATOM 925 O O . PHE A 1 115 ? 13.821 -6.123 -10.729 1.00 91.56 115 PHE A O 1
ATOM 932 N N . VAL A 1 116 ? 12.938 -4.138 -10.146 1.00 90.12 116 VAL A N 1
ATOM 933 C CA . VAL A 1 116 ? 13.139 -3.533 -11.470 1.00 90.12 116 VAL A CA 1
ATOM 934 C C . VAL A 1 116 ? 14.626 -3.397 -11.773 1.00 90.12 116 VAL A C 1
ATOM 936 O O . VAL A 1 116 ? 15.060 -3.853 -12.821 1.00 90.12 116 VAL A O 1
ATOM 939 N N . VAL A 1 117 ? 15.410 -2.851 -10.841 1.00 89.50 117 VAL A N 1
ATOM 940 C CA . VAL A 1 117 ? 16.861 -2.662 -11.013 1.00 89.50 117 VAL A CA 1
ATOM 941 C C . VAL A 1 117 ? 17.584 -3.989 -11.228 1.00 89.50 117 VAL A C 1
ATOM 943 O O . VAL A 1 117 ? 18.415 -4.103 -12.123 1.00 89.50 117 VAL A O 1
ATOM 946 N N . LEU A 1 118 ? 17.259 -5.010 -10.430 1.00 90.62 118 LEU A N 1
ATOM 947 C CA . LEU A 1 118 ? 17.854 -6.337 -10.588 1.00 90.62 118 LEU A CA 1
ATOM 948 C C . LEU A 1 118 ? 17.520 -6.962 -11.943 1.00 90.62 118 LEU A C 1
ATOM 950 O O . LEU A 1 118 ? 18.351 -7.668 -12.498 1.00 90.62 118 LEU A O 1
ATOM 954 N N . PHE A 1 119 ? 16.318 -6.716 -12.462 1.00 88.81 119 PHE A N 1
ATOM 955 C CA . PHE A 1 119 ? 15.897 -7.253 -13.750 1.00 88.81 119 PHE A CA 1
ATOM 956 C C . PHE A 1 119 ? 16.490 -6.485 -14.940 1.00 88.81 119 PHE A C 1
ATOM 958 O O . PHE A 1 119 ? 16.676 -7.077 -15.993 1.00 88.81 119 PHE A O 1
ATOM 965 N N . THR A 1 120 ? 16.773 -5.184 -14.813 1.00 84.75 120 THR A N 1
ATOM 966 C CA . THR A 1 120 ? 17.392 -4.414 -15.907 1.00 84.75 120 THR A CA 1
ATOM 967 C C . THR A 1 120 ? 18.908 -4.595 -15.987 1.00 84.75 120 THR A C 1
ATOM 969 O O . THR A 1 120 ? 19.477 -4.435 -17.062 1.00 84.75 120 THR A O 1
ATOM 972 N N . GLN A 1 121 ? 19.571 -4.923 -14.871 1.00 82.56 121 GLN A N 1
ATOM 973 C CA . GLN A 1 121 ? 21.028 -5.116 -14.811 1.00 82.56 121 GLN A CA 1
ATOM 974 C C . GLN A 1 121 ? 21.490 -6.574 -14.951 1.00 82.56 121 GLN A C 1
ATOM 976 O O . GLN A 1 121 ? 22.685 -6.798 -15.153 1.00 82.56 121 GLN A O 1
ATOM 981 N N . GLY A 1 122 ? 20.587 -7.543 -14.776 1.00 67.12 122 GLY A N 1
ATOM 982 C CA . GLY A 1 122 ? 20.862 -8.980 -14.898 1.00 67.12 122 GLY A CA 1
ATOM 983 C C . GLY A 1 122 ? 20.517 -9.518 -16.275 1.00 67.12 122 GLY A C 1
ATOM 984 O O . GLY A 1 122 ? 21.313 -10.337 -16.781 1.00 67.12 122 GLY A O 1
#

Solvent-accessible surface area (backbone atoms only — not comparable to full-atom values): 6954 Å² total; per-residue (Å²): 144,59,69,71,60,54,51,57,51,51,54,52,53,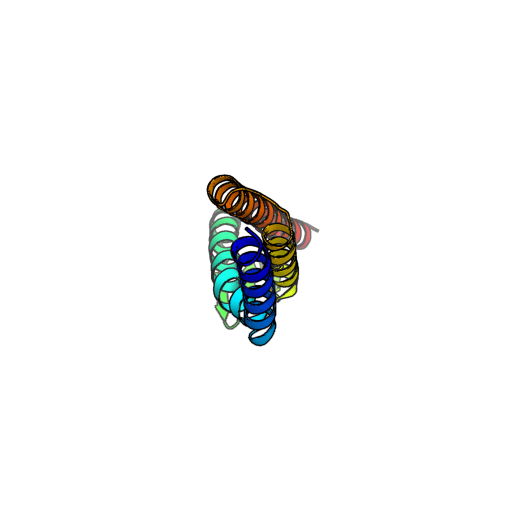50,50,52,52,60,55,51,72,63,45,56,52,63,41,44,68,56,39,38,61,64,45,51,54,56,45,45,54,54,42,28,75,77,60,67,35,42,82,48,80,89,54,25,37,39,43,91,95,41,83,47,68,68,46,72,78,64,54,37,28,67,57,56,52,49,52,51,50,54,54,70,73,48,95,69,56,71,72,58,45,54,53,48,51,54,49,53,52,51,53,52,47,54,51,42,46,51,52,53,52,50,53,52,53,54,63,75,74,106